Protein AF-A0A433CZ59-F1 (afdb_monomer_lite)

Foldseek 3Di:
DQVVVLVVLCVVCVVVVNNLSVQLVVLLVQLLVCVVVVVLVSSLVSLVSSCVSCVVSVPLSSNLSSLLSNLVSCVVVVHPCSLVSLVSSLVSCVVVVNLVSVLSSLCSNLVVCVVVVNNVSNVVSVVSNVVSVVVVVVVVVVVVVVVPPDDDDDD

Organism: NCBI:txid994334

Sequence (155 aa):
MQANAIIQEIRADCVNGQLDGLKAAFYAVEGLEGFRSGEIQKSKEQLLESLRLSVSLGSSHLKALDLAVIGAVYHATQNEQAERMFTAVYMLSQKSKNEIGCLVASTALKDIYANQGHEDKAAKQASLSQAHYAMTEKLLNSGITASDGGGGVLG

pLDDT: mean 83.84, std 13.92, range [39.53, 97.12]

InterPro domains:
  IPR011990 Tetratricopeptide-like helical domain superfamily [G3DSA:1.25.40.10] (29-140)
  IPR019440 Chromatid cohesion factor MAU2 [PF10345] (2-119)
  IPR019440 Chromatid cohesion factor MAU2 [PTHR21394] (6-132)

Structure (mmCIF, N/CA/C/O backbone):
data_AF-A0A433CZ59-F1
#
_entry.id   AF-A0A433CZ59-F1
#
loop_
_atom_site.group_PDB
_atom_site.id
_atom_site.type_symbol
_atom_site.label_atom_id
_atom_site.label_alt_id
_atom_site.label_comp_id
_atom_site.label_asym_id
_atom_site.label_entity_id
_atom_site.label_seq_id
_atom_site.pdbx_PDB_ins_code
_atom_site.Cartn_x
_atom_site.Cartn_y
_atom_site.Cartn_z
_atom_site.occupancy
_atom_site.B_iso_or_equiv
_atom_site.auth_seq_id
_atom_site.auth_comp_id
_atom_site.auth_asym_id
_atom_site.auth_atom_id
_atom_site.pdbx_PDB_model_num
ATOM 1 N N . MET A 1 1 ? -4.548 10.253 -14.050 1.00 47.59 1 MET A N 1
ATOM 2 C CA . MET A 1 1 ? -3.220 10.480 -14.678 1.00 47.59 1 MET A CA 1
ATOM 3 C C . MET A 1 1 ? -2.084 9.573 -14.153 1.00 47.59 1 MET A C 1
ATOM 5 O O . MET A 1 1 ? -0.950 9.802 -14.538 1.00 47.59 1 MET A O 1
ATOM 9 N N . GLN A 1 2 ? -2.322 8.518 -13.353 1.00 55.34 2 GLN A N 1
ATOM 10 C CA . GLN A 1 2 ? -1.228 7.775 -12.676 1.00 55.34 2 GLN A CA 1
ATOM 11 C C . GLN A 1 2 ? -0.794 6.464 -13.348 1.00 55.34 2 GLN A C 1
ATOM 13 O O . GLN A 1 2 ? 0.390 6.147 -13.342 1.00 55.34 2 GLN A O 1
ATOM 18 N N . ALA A 1 3 ? -1.710 5.741 -14.001 1.00 61.81 3 ALA A N 1
ATOM 19 C CA . ALA A 1 3 ? -1.366 4.523 -14.745 1.00 61.81 3 ALA A CA 1
ATOM 20 C C . ALA A 1 3 ? -0.382 4.798 -15.897 1.00 61.81 3 ALA A C 1
ATOM 22 O O . ALA A 1 3 ? 0.451 3.960 -16.222 1.00 61.81 3 ALA A O 1
ATOM 23 N N . ASN A 1 4 ? -0.437 6.001 -16.479 1.00 68.06 4 ASN A N 1
ATOM 24 C CA . ASN A 1 4 ? 0.396 6.357 -17.622 1.00 68.06 4 ASN A CA 1
ATOM 25 C C . ASN A 1 4 ? 1.892 6.379 -17.263 1.00 68.06 4 ASN A C 1
ATOM 27 O O . ASN A 1 4 ? 2.699 5.948 -18.071 1.00 68.06 4 ASN A O 1
ATOM 31 N N . ALA A 1 5 ? 2.267 6.805 -16.051 1.00 71.38 5 ALA A N 1
ATOM 32 C CA . ALA A 1 5 ? 3.668 6.840 -15.621 1.00 71.38 5 ALA A CA 1
ATOM 33 C C . ALA A 1 5 ? 4.265 5.430 -15.477 1.00 71.38 5 ALA A C 1
ATOM 35 O O . ALA A 1 5 ? 5.326 5.162 -16.031 1.00 71.38 5 ALA A O 1
ATOM 36 N N . ILE A 1 6 ? 3.533 4.509 -14.838 1.00 71.88 6 ILE A N 1
ATOM 37 C CA . ILE A 1 6 ? 3.928 3.093 -14.744 1.00 71.88 6 ILE A CA 1
ATOM 38 C C . ILE A 1 6 ? 4.035 2.481 -16.148 1.00 71.88 6 ILE A C 1
ATOM 40 O O . ILE A 1 6 ? 4.994 1.781 -16.453 1.00 71.88 6 ILE A O 1
ATOM 44 N N . ILE A 1 7 ? 3.088 2.789 -17.039 1.00 79.06 7 ILE A N 1
ATOM 45 C CA . ILE A 1 7 ? 3.118 2.308 -18.427 1.00 79.06 7 ILE A CA 1
ATOM 46 C C . ILE A 1 7 ? 4.337 2.854 -19.188 1.00 79.06 7 ILE A C 1
ATOM 48 O O . ILE A 1 7 ? 4.913 2.123 -19.991 1.00 79.06 7 ILE A O 1
ATOM 52 N N . GLN A 1 8 ? 4.745 4.106 -18.958 1.00 78.94 8 GLN A N 1
ATOM 53 C CA . GLN A 1 8 ? 5.957 4.655 -19.575 1.00 78.94 8 GLN A CA 1
ATOM 54 C C . GLN A 1 8 ? 7.228 3.985 -19.042 1.00 78.94 8 GLN A C 1
ATOM 56 O O . GLN A 1 8 ? 8.113 3.684 -19.838 1.00 78.94 8 GLN A O 1
ATOM 61 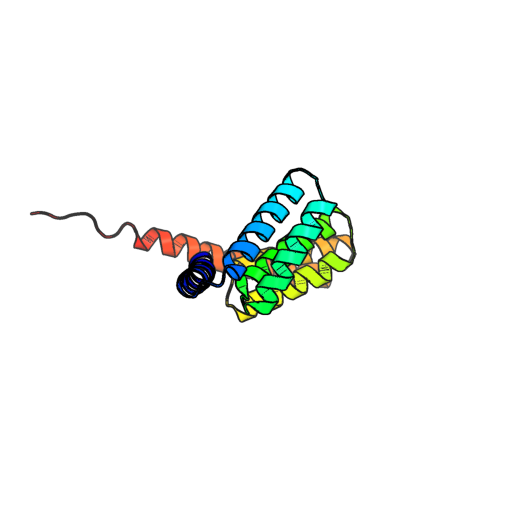N N . GLU A 1 9 ? 7.306 3.709 -17.737 1.00 75.94 9 GLU A N 1
ATOM 62 C CA . GLU A 1 9 ? 8.429 2.974 -17.136 1.00 75.94 9 GLU A CA 1
ATOM 63 C C . GLU A 1 9 ? 8.525 1.557 -17.718 1.00 75.94 9 GLU A C 1
ATOM 65 O O . GLU A 1 9 ? 9.565 1.193 -18.257 1.00 75.94 9 GLU A O 1
ATOM 70 N N . ILE A 1 10 ? 7.414 0.808 -17.746 1.00 77.75 10 ILE A N 1
ATOM 71 C CA . ILE A 1 10 ? 7.349 -0.527 -18.369 1.00 77.75 10 ILE A CA 1
ATOM 72 C C . ILE A 1 10 ? 7.746 -0.462 -19.848 1.00 77.75 10 ILE A C 1
ATOM 74 O O . ILE A 1 10 ? 8.461 -1.328 -20.345 1.00 77.75 10 ILE A O 1
ATOM 78 N N . ARG A 1 11 ? 7.297 0.567 -20.576 1.00 80.38 11 ARG A N 1
ATOM 79 C CA . ARG A 1 11 ? 7.643 0.742 -21.991 1.00 80.38 11 ARG A CA 1
ATOM 80 C C . ARG A 1 11 ? 9.140 0.981 -22.178 1.00 80.38 11 ARG A C 1
ATOM 82 O O . ARG A 1 11 ? 9.715 0.403 -23.097 1.00 80.38 11 ARG A O 1
ATOM 89 N N . ALA A 1 12 ? 9.754 1.822 -21.348 1.00 78.06 12 ALA A N 1
ATOM 90 C CA . ALA A 1 12 ? 11.191 2.083 -21.398 1.00 78.06 12 ALA A CA 1
ATOM 91 C C . ALA A 1 12 ? 11.992 0.800 -21.127 1.00 78.06 12 ALA A C 1
ATOM 93 O O . ALA A 1 12 ? 12.896 0.461 -21.886 1.00 78.06 12 ALA A O 1
ATOM 94 N N . ASP A 1 13 ? 11.577 0.046 -20.115 1.00 80.19 13 ASP A N 1
ATOM 95 C CA . ASP A 1 13 ? 12.093 -1.271 -19.752 1.00 80.19 13 ASP A CA 1
ATOM 96 C C . ASP A 1 13 ? 12.029 -2.265 -20.927 1.00 80.19 13 ASP A C 1
ATOM 98 O O . ASP A 1 13 ? 13.044 -2.856 -21.307 1.00 80.19 13 ASP A O 1
ATOM 102 N N . CYS A 1 14 ? 10.878 -2.368 -21.603 1.00 75.94 14 CYS A N 1
ATOM 103 C CA . CYS A 1 14 ? 10.723 -3.204 -22.797 1.00 75.94 14 CYS A CA 1
ATOM 104 C C . CYS A 1 14 ? 11.662 -2.794 -23.942 1.00 75.94 14 CYS A C 1
ATOM 106 O O . CYS A 1 14 ? 12.232 -3.664 -24.599 1.00 75.94 14 CYS A O 1
ATOM 108 N N . VAL A 1 15 ? 11.833 -1.490 -24.184 1.00 79.75 15 VAL A N 1
ATOM 109 C CA . VAL A 1 15 ? 12.738 -0.975 -25.229 1.00 79.75 15 VAL A CA 1
ATOM 110 C C . VAL A 1 15 ? 14.201 -1.288 -24.897 1.00 79.75 15 VAL A C 1
ATOM 112 O O . VAL A 1 15 ? 14.974 -1.612 -25.795 1.00 79.75 15 VAL A O 1
ATOM 115 N N . ASN A 1 16 ? 14.565 -1.254 -23.615 1.00 77.75 16 ASN A N 1
ATOM 116 C CA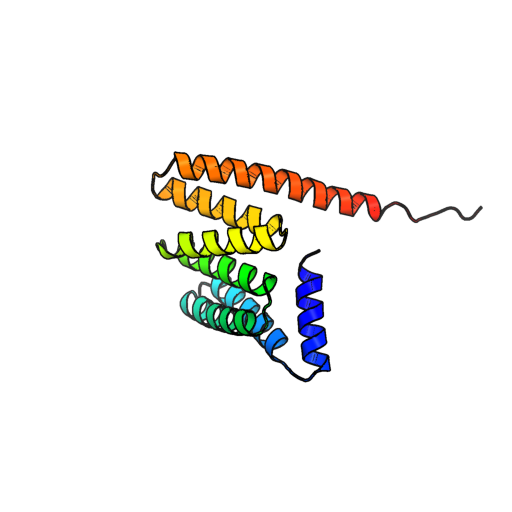 . ASN A 1 16 ? 15.919 -1.526 -23.130 1.00 77.75 16 ASN A CA 1
ATOM 117 C C . ASN A 1 16 ? 16.194 -3.021 -22.870 1.00 77.75 16 ASN A C 1
ATOM 119 O O . ASN A 1 16 ? 17.293 -3.377 -22.445 1.00 77.75 16 ASN A O 1
ATOM 123 N N . GLY A 1 17 ? 15.211 -3.903 -23.091 1.00 76.50 17 GLY A N 1
ATOM 124 C CA . GLY A 1 17 ? 15.313 -5.338 -22.799 1.00 76.50 17 GLY A CA 1
ATOM 125 C C . GLY A 1 17 ? 15.350 -5.683 -21.303 1.00 76.50 17 GLY A C 1
ATOM 126 O O . GLY A 1 17 ? 15.633 -6.826 -20.943 1.00 76.50 17 GLY A O 1
ATOM 127 N N . GLN A 1 18 ? 15.060 -4.722 -20.425 1.00 78.69 18 GLN A N 1
ATOM 128 C CA . GLN A 1 18 ? 14.964 -4.914 -18.981 1.00 78.69 18 GLN A CA 1
ATOM 129 C C . GLN A 1 18 ? 13.514 -5.256 -18.645 1.00 78.69 18 GLN A C 1
ATOM 131 O O . GLN A 1 18 ? 12.635 -4.424 -18.762 1.00 78.69 18 GLN A O 1
ATOM 136 N N . LEU A 1 19 ? 13.223 -6.499 -18.265 1.00 84.88 19 LEU A N 1
ATOM 137 C CA . LEU A 1 19 ? 11.837 -6.943 -18.039 1.00 84.88 19 LEU A CA 1
ATOM 138 C C . LEU A 1 19 ? 11.346 -6.717 -16.601 1.00 84.88 19 LEU A C 1
ATOM 140 O O . LEU A 1 19 ? 10.308 -7.255 -16.217 1.00 84.88 19 LEU A O 1
ATOM 144 N N . ASP A 1 20 ? 12.085 -5.969 -15.788 1.00 85.94 20 ASP A N 1
ATOM 145 C CA . ASP A 1 20 ? 11.833 -5.878 -14.352 1.00 85.94 20 ASP A CA 1
ATOM 146 C C . ASP A 1 20 ? 10.563 -5.082 -14.034 1.00 85.94 20 ASP A C 1
ATOM 148 O O . ASP A 1 20 ? 9.805 -5.507 -13.165 1.00 85.94 20 ASP A O 1
ATOM 152 N N . GLY A 1 21 ? 10.243 -4.022 -14.784 1.00 84.94 21 GLY A N 1
ATOM 153 C CA . GLY A 1 21 ? 8.972 -3.305 -14.665 1.00 84.94 21 GLY A CA 1
ATOM 154 C C . GLY A 1 21 ? 7.762 -4.165 -15.015 1.00 84.94 21 GLY A C 1
ATOM 155 O O . GLY A 1 21 ? 6.749 -4.126 -14.314 1.00 84.94 21 GLY A O 1
ATOM 156 N N . LEU A 1 22 ? 7.876 -5.004 -16.050 1.00 85.69 22 LEU A N 1
ATOM 157 C CA . LEU A 1 22 ? 6.812 -5.940 -16.415 1.00 85.69 22 LEU A CA 1
ATOM 158 C C . LEU A 1 22 ? 6.636 -7.027 -15.347 1.00 85.69 22 LEU A C 1
ATOM 160 O O . LEU A 1 22 ? 5.508 -7.324 -14.961 1.00 85.69 22 LEU A O 1
ATOM 164 N N . LYS A 1 23 ? 7.741 -7.587 -14.839 1.00 89.06 23 LYS A N 1
ATOM 165 C CA . LYS A 1 23 ? 7.716 -8.567 -13.742 1.00 89.06 23 LYS A CA 1
ATOM 166 C C . LYS A 1 23 ? 7.109 -7.978 -12.474 1.00 89.06 23 LYS A C 1
ATOM 168 O O . LYS A 1 23 ? 6.280 -8.630 -11.853 1.00 89.06 23 LYS A O 1
ATOM 173 N N . ALA A 1 24 ? 7.487 -6.753 -12.112 1.00 90.50 24 ALA A N 1
ATOM 174 C CA . ALA A 1 24 ? 6.949 -6.074 -10.939 1.00 90.50 24 ALA A CA 1
ATOM 175 C C . ALA A 1 24 ? 5.429 -5.906 -11.066 1.00 90.50 24 ALA A C 1
ATOM 177 O O . ALA A 1 24 ? 4.681 -6.335 -10.195 1.00 90.50 24 ALA A O 1
ATOM 178 N N . ALA A 1 25 ? 4.955 -5.388 -12.203 1.00 88.25 25 ALA A N 1
ATOM 179 C CA . ALA A 1 25 ? 3.524 -5.252 -12.453 1.00 88.25 25 ALA A CA 1
ATOM 180 C C . ALA A 1 25 ? 2.785 -6.603 -12.430 1.00 88.25 25 ALA A C 1
ATOM 182 O O . ALA A 1 25 ? 1.678 -6.685 -11.902 1.00 88.25 25 ALA A O 1
ATOM 183 N N . PHE A 1 26 ? 3.390 -7.663 -12.971 1.00 90.19 26 PHE A N 1
ATOM 184 C CA . PHE A 1 26 ? 2.808 -9.003 -12.953 1.00 90.19 26 PHE A CA 1
ATOM 185 C C . PHE A 1 26 ? 2.652 -9.536 -11.523 1.00 90.19 26 PHE A C 1
ATOM 187 O O . PHE A 1 26 ? 1.551 -9.922 -11.135 1.00 90.19 26 PHE A O 1
ATOM 194 N N . TYR A 1 27 ? 3.707 -9.454 -10.710 1.00 93.12 27 TYR A N 1
ATOM 195 C CA . TYR A 1 27 ? 3.654 -9.837 -9.301 1.00 93.12 27 TYR A CA 1
ATOM 196 C C . TYR A 1 27 ? 2.634 -9.016 -8.499 1.00 93.12 27 TYR A C 1
ATOM 198 O O . TYR A 1 27 ? 1.925 -9.571 -7.661 1.00 93.12 27 TYR A O 1
ATOM 206 N N . ALA A 1 28 ? 2.485 -7.716 -8.781 1.00 91.38 28 ALA A N 1
ATOM 207 C CA . ALA A 1 28 ? 1.444 -6.895 -8.158 1.00 91.38 28 ALA A CA 1
ATOM 208 C C . ALA A 1 28 ? 0.032 -7.426 -8.465 1.00 91.38 28 ALA A C 1
ATOM 210 O O . ALA A 1 28 ? -0.822 -7.496 -7.577 1.00 91.38 28 ALA A O 1
ATOM 211 N N . VAL A 1 29 ? -0.216 -7.815 -9.720 1.00 90.94 29 VAL A N 1
ATOM 212 C CA . VAL A 1 29 ? -1.510 -8.351 -10.165 1.00 90.94 29 VAL A CA 1
ATOM 213 C C . VAL A 1 29 ? -1.784 -9.725 -9.556 1.00 90.94 29 VAL A C 1
ATOM 215 O O . VAL A 1 29 ? -2.872 -9.927 -9.018 1.00 90.94 29 VAL A O 1
ATOM 218 N N . GLU A 1 30 ? -0.815 -10.643 -9.570 1.00 91.44 30 GLU A N 1
ATOM 219 C CA . GLU A 1 30 ? -0.955 -11.953 -8.914 1.00 91.44 30 GLU A CA 1
ATOM 220 C C . GLU A 1 30 ? -1.176 -11.806 -7.405 1.00 91.44 30 GLU A C 1
ATOM 222 O O . GLU A 1 30 ? -2.004 -12.497 -6.809 1.00 91.44 30 GLU A O 1
ATOM 227 N N . GLY A 1 31 ? -0.474 -10.860 -6.784 1.00 91.00 31 GLY A N 1
ATOM 228 C CA . GLY A 1 31 ? -0.644 -10.511 -5.384 1.00 91.00 31 GLY A CA 1
ATOM 229 C C . GLY A 1 31 ? -2.062 -10.049 -5.055 1.00 91.00 31 GLY A C 1
ATOM 230 O O . GLY A 1 31 ? -2.666 -10.515 -4.083 1.00 91.00 31 GLY A O 1
ATOM 231 N N . LEU A 1 32 ? -2.623 -9.169 -5.886 1.00 90.06 32 LEU A N 1
ATOM 232 C CA . LEU A 1 32 ? -3.998 -8.692 -5.753 1.00 90.06 32 LEU A CA 1
ATOM 233 C C . LEU A 1 32 ? -5.021 -9.816 -5.973 1.00 90.06 32 LEU A C 1
ATOM 235 O O . LEU A 1 32 ? -6.007 -9.909 -5.239 1.00 90.06 32 LEU A O 1
ATOM 239 N N . GLU A 1 33 ? -4.791 -10.679 -6.962 1.00 90.19 33 GLU A N 1
ATOM 240 C CA . GLU A 1 33 ? -5.654 -11.828 -7.226 1.00 90.19 33 GLU A CA 1
ATOM 241 C C . GLU A 1 33 ? -5.656 -12.801 -6.043 1.00 90.19 33 GLU A C 1
ATOM 243 O O . GLU A 1 33 ? -6.726 -13.191 -5.573 1.00 90.19 33 GLU A O 1
ATOM 248 N N . GLY A 1 34 ? -4.475 -13.123 -5.511 1.00 87.88 34 GLY A N 1
ATOM 249 C CA . GLY A 1 34 ? -4.332 -13.957 -4.324 1.00 87.88 34 GLY A CA 1
ATOM 250 C C . GLY A 1 34 ? -5.091 -13.376 -3.133 1.00 87.88 34 GLY A C 1
ATOM 251 O O . GLY A 1 34 ? -5.802 -14.106 -2.447 1.00 87.88 34 GLY A O 1
ATOM 252 N N . PHE A 1 35 ? -5.029 -12.055 -2.924 1.00 89.19 35 PHE A N 1
ATOM 253 C CA . PHE A 1 35 ? -5.786 -11.405 -1.850 1.00 89.19 35 PHE A CA 1
ATOM 254 C C . PHE A 1 35 ? -7.296 -11.577 -2.039 1.00 89.19 35 PHE A C 1
ATOM 256 O O . PHE A 1 35 ? -7.994 -11.987 -1.112 1.00 89.19 35 PHE A O 1
ATOM 263 N N . ARG A 1 36 ? -7.796 -11.328 -3.255 1.00 88.44 36 ARG A N 1
ATOM 264 C CA . ARG A 1 36 ? -9.218 -11.476 -3.600 1.00 88.44 36 ARG A CA 1
ATOM 265 C C . ARG A 1 36 ? -9.712 -12.914 -3.426 1.00 88.44 36 ARG A C 1
ATOM 267 O O . ARG A 1 36 ? -10.844 -13.119 -2.997 1.00 88.44 36 ARG A O 1
ATOM 274 N N . SER A 1 37 ? -8.880 -13.892 -3.767 1.00 89.69 37 SER A N 1
ATOM 275 C CA . SER A 1 37 ? -9.192 -15.321 -3.658 1.00 89.69 37 SER A CA 1
ATOM 276 C C . SER A 1 37 ? -8.996 -15.880 -2.240 1.00 89.69 37 SER A C 1
ATOM 278 O O . SER A 1 37 ? -9.289 -17.049 -2.004 1.00 89.69 37 SER A O 1
ATOM 280 N N . GLY A 1 38 ? -8.522 -15.068 -1.286 1.00 87.75 38 GLY A N 1
ATOM 281 C CA . GLY A 1 38 ? -8.258 -15.484 0.095 1.00 87.75 38 GLY A CA 1
ATOM 282 C C . GLY A 1 38 ? -6.922 -16.211 0.300 1.00 87.75 38 GLY A C 1
ATOM 283 O O . GLY A 1 38 ? -6.630 -16.657 1.408 1.00 87.75 38 GLY A O 1
ATOM 284 N N . GLU A 1 39 ? -6.072 -16.294 -0.725 1.00 89.94 39 GLU A N 1
ATOM 285 C CA . GLU A 1 39 ? -4.716 -16.854 -0.665 1.00 89.94 39 GLU A CA 1
ATOM 286 C C . GLU A 1 39 ? -3.741 -15.850 -0.019 1.00 89.94 39 GLU A C 1
ATOM 288 O O . GLU A 1 39 ? -2.784 -15.380 -0.636 1.00 89.94 39 GLU A O 1
ATOM 293 N N . ILE A 1 40 ? -3.990 -15.494 1.246 1.00 88.25 40 ILE A N 1
ATOM 294 C CA . ILE A 1 40 ? -3.299 -14.407 1.959 1.00 88.25 40 ILE A CA 1
ATOM 295 C C . ILE A 1 40 ? -1.771 -14.548 1.937 1.00 88.25 40 ILE A C 1
ATOM 297 O O . ILE A 1 40 ? -1.067 -13.556 1.761 1.00 88.25 40 ILE A O 1
ATOM 301 N N . GLN A 1 41 ? -1.245 -15.761 2.111 1.00 87.00 41 GLN A N 1
ATOM 302 C CA . GLN A 1 41 ? 0.202 -15.982 2.152 1.00 87.00 41 GLN A CA 1
ATOM 303 C C . GLN A 1 41 ? 0.853 -15.763 0.780 1.00 87.00 41 GLN A C 1
ATOM 305 O O . GLN A 1 41 ? 1.797 -14.986 0.663 1.00 87.00 41 GLN A O 1
ATOM 310 N N . LYS A 1 42 ? 0.286 -16.372 -0.266 1.00 86.50 42 LYS A N 1
ATOM 311 C CA . LYS A 1 42 ? 0.740 -16.197 -1.650 1.00 86.50 42 LYS A CA 1
ATOM 312 C C . LYS A 1 42 ? 0.623 -14.739 -2.089 1.00 86.50 42 LYS A C 1
ATOM 314 O O . LYS A 1 42 ? 1.541 -14.205 -2.694 1.00 86.50 42 LYS A O 1
ATOM 319 N N . SER A 1 43 ? -0.467 -14.070 -1.713 1.00 90.62 43 SER A N 1
ATOM 320 C CA . SER A 1 43 ? -0.644 -12.637 -1.945 1.00 90.62 43 SER A CA 1
ATOM 321 C C . SER A 1 43 ? 0.517 -11.819 -1.376 1.00 90.62 43 SER A C 1
ATOM 323 O O . SER A 1 43 ? 1.123 -11.032 -2.099 1.00 90.62 43 SER A O 1
ATOM 325 N N . LYS A 1 44 ? 0.885 -12.046 -0.107 1.00 89.50 44 LYS A N 1
ATOM 326 C CA . LYS A 1 44 ? 2.017 -11.355 0.529 1.00 89.50 44 LYS A CA 1
ATOM 327 C C . LYS A 1 44 ? 3.326 -11.598 -0.212 1.00 89.50 44 LYS A C 1
ATOM 329 O O . LYS A 1 44 ? 4.060 -10.645 -0.435 1.00 89.50 44 LYS A O 1
ATOM 334 N N . GLU A 1 45 ? 3.614 -12.841 -0.582 1.00 90.69 45 GLU A N 1
ATOM 335 C CA . GLU A 1 45 ? 4.851 -13.203 -1.286 1.00 90.69 45 GLU A CA 1
ATOM 336 C C . GLU A 1 45 ? 4.974 -12.463 -2.621 1.00 90.69 45 GLU A C 1
ATOM 338 O O . GLU A 1 45 ? 5.978 -11.789 -2.855 1.00 90.69 45 GLU A O 1
ATOM 343 N N . GLN A 1 46 ? 3.922 -12.496 -3.443 1.00 93.06 46 GLN A N 1
ATOM 344 C CA . GLN A 1 46 ? 3.930 -11.812 -4.737 1.00 93.06 46 GLN A CA 1
ATOM 345 C C . GLN A 1 46 ? 4.023 -10.290 -4.577 1.00 93.06 46 GLN A C 1
ATOM 347 O O . GLN A 1 46 ? 4.824 -9.632 -5.240 1.00 93.06 46 GLN A O 1
ATOM 352 N N . LEU A 1 47 ? 3.280 -9.706 -3.633 1.00 92.44 47 LEU A N 1
ATOM 353 C CA . LEU A 1 47 ? 3.341 -8.263 -3.385 1.00 92.44 47 LEU A CA 1
ATOM 354 C C . LEU A 1 47 ? 4.708 -7.810 -2.852 1.00 92.44 47 LEU A C 1
ATOM 356 O O . LEU A 1 47 ? 5.150 -6.708 -3.170 1.00 92.44 47 LEU A O 1
ATOM 360 N N . LEU A 1 48 ? 5.397 -8.635 -2.058 1.00 92.62 48 LEU A N 1
ATOM 361 C CA . LEU A 1 48 ? 6.742 -8.326 -1.569 1.00 92.62 48 LEU A CA 1
ATOM 362 C C . LEU A 1 48 ? 7.785 -8.378 -2.692 1.00 92.62 48 LEU A C 1
ATOM 364 O O . LEU A 1 48 ? 8.661 -7.512 -2.734 1.00 92.62 48 LEU A O 1
ATOM 368 N N . GLU A 1 49 ? 7.680 -9.330 -3.623 1.00 92.62 49 GLU A N 1
ATOM 369 C CA . GLU A 1 49 ? 8.547 -9.356 -4.809 1.00 92.62 49 GLU A CA 1
ATOM 370 C C . GLU A 1 49 ? 8.277 -8.176 -5.748 1.00 92.62 49 GLU A C 1
ATOM 372 O O . GLU A 1 49 ? 9.226 -7.537 -6.216 1.00 92.62 49 GLU A O 1
ATOM 377 N N . SER A 1 50 ? 7.006 -7.815 -5.953 1.00 92.62 50 SER A N 1
ATOM 378 C CA . SER A 1 50 ? 6.637 -6.585 -6.665 1.00 92.62 50 SER A CA 1
ATOM 379 C C . SER A 1 50 ? 7.263 -5.353 -6.008 1.00 92.62 50 SER A C 1
ATOM 381 O O . SER A 1 50 ? 7.956 -4.580 -6.674 1.00 92.62 50 SER A O 1
ATOM 383 N N . LEU A 1 51 ? 7.134 -5.228 -4.680 1.00 92.44 51 LEU A N 1
ATOM 384 C CA . LEU A 1 51 ? 7.692 -4.112 -3.919 1.00 92.44 51 LEU A CA 1
ATOM 385 C C . LEU A 1 51 ? 9.220 -4.043 -4.037 1.00 92.44 51 LEU A C 1
ATOM 387 O O . LEU A 1 51 ? 9.797 -2.964 -4.174 1.00 92.44 51 LEU A O 1
ATOM 391 N N . ARG A 1 52 ? 9.903 -5.190 -3.998 1.00 92.19 52 ARG A N 1
ATOM 392 C CA . ARG A 1 52 ? 11.362 -5.256 -4.147 1.00 92.19 52 ARG A CA 1
ATOM 393 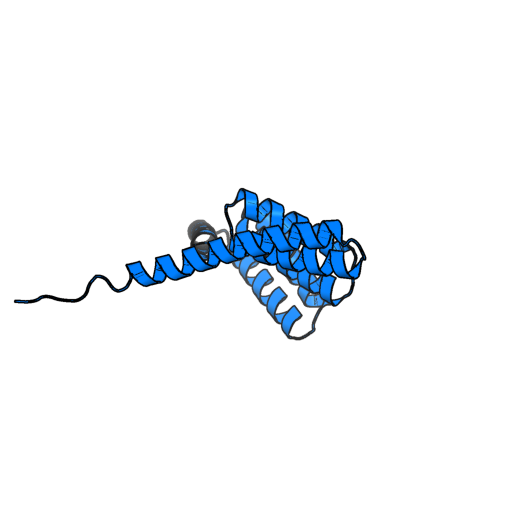C C . ARG A 1 52 ? 11.802 -4.739 -5.517 1.00 92.19 52 ARG A C 1
ATOM 395 O O . ARG A 1 52 ? 12.744 -3.945 -5.601 1.00 92.19 52 ARG A O 1
ATOM 402 N N . LEU A 1 53 ? 11.118 -5.155 -6.581 1.00 90.00 53 LEU A N 1
ATOM 403 C CA . LEU A 1 53 ? 11.409 -4.691 -7.936 1.00 90.00 53 LEU A CA 1
ATOM 404 C C . LEU A 1 53 ? 11.044 -3.216 -8.107 1.00 90.00 53 LEU A C 1
ATOM 406 O O . LEU A 1 53 ? 11.854 -2.451 -8.625 1.00 90.00 53 LEU A O 1
ATOM 410 N N . SER A 1 54 ? 9.896 -2.772 -7.596 1.00 88.81 54 SER A N 1
ATOM 411 C CA . SER A 1 54 ? 9.491 -1.368 -7.668 1.00 88.81 54 SER A CA 1
ATOM 412 C C . SER A 1 54 ? 10.469 -0.457 -6.920 1.00 88.81 54 SER A C 1
ATOM 414 O O . SER A 1 54 ? 10.781 0.640 -7.397 1.00 88.81 54 SER A O 1
ATOM 416 N N . VAL A 1 55 ? 11.049 -0.922 -5.800 1.00 87.06 55 VAL A N 1
ATOM 417 C CA . VAL A 1 55 ? 12.188 -0.281 -5.115 1.00 87.06 55 VAL A CA 1
ATOM 418 C C . VAL A 1 55 ? 13.380 -0.101 -6.044 1.00 87.06 55 VAL A C 1
ATOM 420 O O . VAL A 1 55 ? 13.825 1.043 -6.187 1.00 87.06 55 VAL A O 1
ATOM 423 N N . SER A 1 56 ? 13.828 -1.180 -6.686 1.00 86.50 56 SER A N 1
ATOM 424 C CA . SER A 1 56 ? 14.959 -1.186 -7.622 1.00 86.50 56 SER A CA 1
ATOM 425 C C . SER A 1 56 ? 14.740 -0.267 -8.826 1.00 86.50 56 SER A C 1
ATOM 427 O O . SER A 1 56 ? 15.654 0.436 -9.242 1.00 86.50 56 SER A O 1
ATOM 429 N N . LEU A 1 57 ? 13.514 -0.228 -9.347 1.00 84.69 57 LEU A N 1
ATOM 430 C CA . LEU A 1 57 ? 13.123 0.591 -10.497 1.00 84.69 57 LEU A CA 1
ATOM 431 C C . LEU A 1 57 ? 12.953 2.077 -10.152 1.00 84.69 57 LEU A C 1
ATOM 433 O O . LEU A 1 57 ? 12.800 2.912 -11.035 1.00 84.69 57 LEU A O 1
ATOM 437 N N . GLY A 1 58 ? 12.915 2.433 -8.864 1.00 83.94 58 GLY A N 1
ATOM 438 C CA . GLY A 1 58 ? 12.616 3.802 -8.438 1.00 83.94 58 GLY A CA 1
ATOM 439 C C . GLY A 1 58 ? 11.142 4.207 -8.603 1.00 83.94 58 GLY A C 1
ATOM 440 O O . GLY A 1 58 ? 10.792 5.342 -8.268 1.00 83.94 58 GLY A O 1
ATOM 441 N N . SER A 1 59 ? 10.265 3.284 -9.014 1.00 83.88 59 SER A N 1
ATOM 442 C CA . SER A 1 59 ? 8.851 3.549 -9.298 1.00 83.88 59 SER A CA 1
ATOM 443 C C . SER A 1 59 ? 8.067 3.878 -8.029 1.00 83.88 59 SER A C 1
ATOM 445 O O . SER A 1 59 ? 7.672 3.003 -7.261 1.00 83.88 59 SER A O 1
ATOM 447 N N . SER A 1 60 ? 7.831 5.163 -7.767 1.00 83.31 60 SER A N 1
ATOM 448 C CA . SER A 1 60 ? 7.109 5.586 -6.554 1.00 83.31 60 SER A CA 1
ATOM 449 C C . SER A 1 60 ? 5.626 5.214 -6.598 1.00 83.31 60 SER A C 1
ATOM 451 O O . SER A 1 60 ? 5.010 5.018 -5.553 1.00 83.31 60 SER A O 1
ATOM 453 N N . HIS A 1 61 ? 5.062 5.090 -7.801 1.00 80.94 61 HIS A N 1
ATOM 454 C CA . HIS A 1 61 ? 3.668 4.709 -7.993 1.00 80.94 61 HIS A CA 1
ATOM 455 C C . HIS A 1 61 ? 3.439 3.222 -7.737 1.00 80.94 61 HIS A C 1
ATOM 457 O O . HIS A 1 61 ? 2.523 2.887 -6.989 1.00 80.94 61 HIS A O 1
ATOM 463 N N . LEU A 1 62 ? 4.288 2.349 -8.290 1.00 84.56 62 LEU A N 1
ATOM 464 C CA . LEU A 1 62 ? 4.165 0.914 -8.054 1.00 84.56 62 LEU A CA 1
ATOM 465 C C . LEU A 1 62 ? 4.441 0.573 -6.581 1.00 84.56 62 LEU A C 1
ATOM 467 O O . LEU A 1 62 ? 3.635 -0.115 -5.969 1.00 84.56 62 LEU A O 1
ATOM 471 N N . LYS A 1 63 ? 5.449 1.206 -5.955 1.00 87.88 63 LYS A N 1
ATOM 472 C CA . LYS A 1 63 ? 5.678 1.109 -4.498 1.00 87.88 63 LYS A CA 1
ATOM 473 C C . LYS A 1 63 ? 4.437 1.460 -3.681 1.00 87.88 63 LYS A C 1
ATOM 475 O O . LYS A 1 63 ? 4.108 0.763 -2.728 1.00 87.88 63 LYS A O 1
ATOM 480 N N . ALA A 1 64 ? 3.774 2.569 -4.016 1.00 86.12 64 ALA A N 1
ATOM 481 C CA . ALA A 1 64 ? 2.585 3.011 -3.293 1.00 86.12 64 ALA A CA 1
ATOM 482 C C . ALA A 1 64 ? 1.416 2.030 -3.470 1.00 86.12 64 ALA A C 1
ATOM 484 O O . ALA A 1 64 ? 0.692 1.786 -2.507 1.00 86.12 64 ALA A O 1
ATOM 485 N N . LEU A 1 65 ? 1.257 1.447 -4.664 1.00 85.81 65 LEU A N 1
ATOM 486 C CA . LEU A 1 65 ? 0.263 0.406 -4.922 1.00 85.81 65 LEU A CA 1
ATOM 487 C C . LEU A 1 65 ? 0.558 -0.856 -4.101 1.00 85.81 65 LEU A C 1
ATOM 489 O O . LEU A 1 65 ? -0.309 -1.291 -3.346 1.00 85.81 65 LEU A O 1
ATOM 493 N N . ASP A 1 66 ? 1.776 -1.393 -4.194 1.00 89.12 66 ASP A N 1
ATOM 494 C CA . ASP A 1 66 ? 2.187 -2.604 -3.476 1.00 89.12 66 ASP A CA 1
ATOM 495 C C . ASP A 1 66 ? 1.972 -2.442 -1.966 1.00 89.12 66 ASP A C 1
ATOM 497 O O . ASP A 1 66 ? 1.326 -3.270 -1.327 1.00 89.12 66 ASP A O 1
ATOM 501 N N . LEU A 1 67 ? 2.436 -1.326 -1.393 1.00 90.62 67 LEU A N 1
ATOM 502 C CA . LEU A 1 67 ? 2.271 -1.028 0.030 1.00 90.62 67 LEU A CA 1
ATOM 503 C C . LEU A 1 67 ? 0.799 -0.885 0.438 1.00 90.62 67 LEU A C 1
ATOM 505 O O . LEU A 1 67 ? 0.444 -1.284 1.547 1.00 90.62 67 LEU A O 1
ATOM 509 N N . ALA A 1 68 ? -0.064 -0.342 -0.426 1.00 87.94 68 ALA A N 1
ATOM 510 C CA . ALA A 1 68 ? -1.491 -0.216 -0.136 1.00 87.94 68 ALA A CA 1
ATOM 511 C C . ALA A 1 68 ? -2.173 -1.587 -0.083 1.00 87.94 68 ALA A C 1
ATOM 513 O O . ALA A 1 68 ? -2.938 -1.854 0.845 1.00 87.94 68 ALA A O 1
ATOM 514 N N . VAL A 1 69 ? -1.863 -2.474 -1.033 1.00 87.38 69 VAL A N 1
ATOM 515 C CA . VAL A 1 69 ? -2.426 -3.831 -1.053 1.00 87.38 69 VAL A CA 1
ATOM 516 C C . VAL A 1 69 ? -1.870 -4.657 0.109 1.00 87.38 69 VAL A C 1
ATOM 518 O O . VAL A 1 69 ? -2.643 -5.289 0.823 1.00 87.38 69 VAL A O 1
ATOM 521 N N . ILE A 1 70 ? -0.564 -4.585 0.390 1.00 89.81 70 ILE A N 1
ATOM 522 C CA . ILE A 1 70 ? 0.048 -5.232 1.565 1.00 89.81 70 ILE A CA 1
ATOM 523 C C . ILE A 1 70 ? -0.587 -4.712 2.862 1.00 89.81 70 ILE A C 1
ATOM 525 O O . ILE A 1 70 ? -0.912 -5.496 3.755 1.00 89.81 70 ILE A O 1
ATOM 529 N N . GLY A 1 71 ? -0.803 -3.399 2.966 1.00 86.12 71 GLY A N 1
ATOM 530 C CA . GLY A 1 71 ? -1.501 -2.777 4.088 1.00 86.12 71 GLY A CA 1
ATOM 531 C C . GLY A 1 71 ? -2.917 -3.323 4.264 1.00 86.12 71 GLY A C 1
ATOM 532 O O . GLY A 1 71 ? -3.295 -3.675 5.380 1.00 86.12 71 GLY A O 1
ATOM 533 N N . ALA A 1 72 ? -3.678 -3.469 3.175 1.00 86.00 72 ALA A N 1
ATOM 534 C CA . ALA A 1 72 ? -5.026 -4.037 3.198 1.00 86.00 72 ALA A CA 1
ATOM 535 C C . ALA A 1 72 ? -5.026 -5.510 3.632 1.00 86.00 72 ALA A C 1
ATOM 537 O O . ALA A 1 72 ? -5.846 -5.908 4.462 1.00 86.00 72 ALA A O 1
ATOM 538 N N . VAL A 1 73 ? -4.066 -6.299 3.141 1.00 85.81 73 VAL A N 1
ATOM 539 C CA . VAL A 1 73 ? -3.860 -7.689 3.564 1.00 85.81 73 VAL A CA 1
ATOM 540 C C . VAL A 1 73 ? -3.581 -7.756 5.067 1.00 85.81 73 VAL A C 1
ATOM 542 O O . VAL A 1 73 ? -4.207 -8.537 5.784 1.00 85.81 73 VAL A O 1
ATOM 545 N N . TYR A 1 74 ? -2.670 -6.921 5.573 1.00 86.31 74 TYR A N 1
ATOM 546 C CA . TYR A 1 74 ? -2.354 -6.883 6.999 1.00 86.31 74 TYR A CA 1
ATOM 547 C C . TYR A 1 74 ? -3.534 -6.419 7.848 1.00 86.31 74 TYR A C 1
ATOM 549 O O . TYR A 1 74 ? -3.790 -7.019 8.893 1.00 86.31 74 TYR A O 1
ATOM 557 N N . HIS A 1 75 ? -4.286 -5.423 7.379 1.00 83.00 75 HIS A N 1
ATOM 558 C CA . HIS A 1 75 ? -5.486 -4.936 8.048 1.00 83.00 75 HIS A CA 1
ATOM 559 C C . HIS A 1 75 ? -6.558 -6.028 8.159 1.00 83.00 75 HIS A C 1
ATOM 561 O O . HIS A 1 75 ? -7.095 -6.247 9.242 1.00 83.00 75 HIS A O 1
ATOM 567 N N . ALA A 1 76 ? -6.801 -6.783 7.082 1.00 82.31 76 ALA A N 1
ATOM 568 C CA . ALA A 1 76 ? -7.728 -7.917 7.092 1.00 82.31 76 ALA A CA 1
ATOM 569 C C . ALA A 1 76 ? -7.315 -9.010 8.097 1.00 82.31 76 ALA A C 1
ATOM 571 O O . ALA A 1 76 ? -8.165 -9.695 8.657 1.00 82.31 76 ALA A O 1
ATOM 572 N N . THR A 1 77 ? -6.013 -9.142 8.363 1.00 80.31 77 THR A N 1
ATOM 573 C CA . THR A 1 77 ? -5.462 -10.076 9.360 1.00 80.31 77 THR A CA 1
ATOM 574 C C . THR A 1 77 ? -5.271 -9.460 10.754 1.00 80.31 77 THR A C 1
ATOM 576 O O . THR A 1 77 ? -4.584 -10.060 11.576 1.00 80.31 77 THR A O 1
ATOM 579 N N . GLN A 1 78 ? -5.821 -8.265 11.017 1.00 77.19 78 GLN A N 1
ATOM 580 C CA . GLN A 1 78 ? -5.664 -7.509 12.274 1.00 77.19 78 GLN A CA 1
ATOM 581 C C . GLN A 1 78 ? -4.202 -7.321 12.714 1.00 77.19 78 GLN A C 1
ATOM 583 O O . GLN A 1 78 ? -3.864 -7.371 13.894 1.00 77.19 78 GLN A O 1
ATOM 588 N N . ASN A 1 79 ? -3.306 -7.117 11.752 1.00 80.69 79 ASN A N 1
ATOM 589 C CA . ASN A 1 79 ? -1.882 -7.006 12.018 1.00 80.69 79 ASN A CA 1
ATOM 590 C C . ASN A 1 79 ? -1.457 -5.544 12.223 1.00 80.69 79 ASN A C 1
ATOM 592 O O . ASN A 1 79 ? -1.760 -4.676 11.402 1.00 80.69 79 ASN A O 1
ATOM 596 N N . GLU A 1 80 ? -0.669 -5.290 13.270 1.00 80.75 80 GLU A N 1
ATOM 597 C CA . GLU A 1 80 ? -0.150 -3.959 13.624 1.00 80.75 80 GLU A CA 1
ATOM 598 C C . GLU A 1 80 ? 0.722 -3.317 12.529 1.00 80.75 80 GLU A C 1
ATOM 600 O O . GLU A 1 80 ? 0.883 -2.096 12.482 1.00 80.75 80 GLU A O 1
ATOM 605 N N . GLN A 1 81 ? 1.270 -4.107 11.601 1.00 86.50 81 GLN A N 1
ATOM 606 C CA . GLN A 1 81 ? 2.051 -3.578 10.481 1.00 86.50 81 GLN A CA 1
ATOM 607 C C . GLN A 1 81 ? 1.206 -2.783 9.479 1.00 86.50 81 GLN A C 1
ATOM 609 O O . GLN A 1 81 ? 1.771 -1.972 8.741 1.00 86.50 81 GLN A O 1
ATOM 614 N N . ALA A 1 82 ? -0.122 -2.956 9.468 1.00 89.25 82 ALA A N 1
ATOM 615 C CA . ALA A 1 82 ? -1.016 -2.238 8.561 1.00 89.25 82 ALA A CA 1
ATOM 616 C C . ALA A 1 82 ? -0.851 -0.713 8.674 1.00 89.25 82 ALA A C 1
ATOM 618 O O . ALA A 1 82 ? -0.741 -0.030 7.656 1.00 89.25 82 ALA A O 1
ATOM 619 N N . GLU A 1 83 ? -0.738 -0.181 9.897 1.00 92.25 83 GLU A N 1
ATOM 620 C CA . GLU A 1 83 ? -0.560 1.259 10.128 1.00 92.25 83 GLU A CA 1
ATOM 621 C C . GLU A 1 83 ? 0.718 1.785 9.462 1.00 92.25 83 GLU A C 1
ATOM 623 O O . GLU A 1 83 ? 0.706 2.814 8.780 1.00 92.25 83 GLU A O 1
ATOM 628 N N . ARG A 1 84 ? 1.831 1.059 9.622 1.00 91.88 84 ARG A N 1
ATOM 629 C CA . ARG A 1 84 ? 3.130 1.451 9.055 1.00 91.88 84 ARG A CA 1
ATOM 630 C C . ARG A 1 84 ? 3.080 1.465 7.533 1.00 91.88 84 ARG A C 1
ATOM 632 O O . ARG A 1 84 ? 3.604 2.391 6.915 1.00 91.88 84 ARG A O 1
ATOM 639 N N . MET A 1 85 ? 2.430 0.464 6.941 1.00 91.69 85 MET A N 1
ATOM 640 C CA . MET A 1 85 ? 2.272 0.368 5.491 1.00 91.69 85 MET A CA 1
ATOM 641 C C . MET A 1 85 ? 1.437 1.531 4.956 1.00 91.69 85 MET A C 1
ATOM 643 O O . MET A 1 85 ? 1.909 2.260 4.086 1.00 91.69 85 MET A O 1
ATOM 647 N N . PHE A 1 86 ? 0.256 1.795 5.522 1.00 92.88 86 PHE A N 1
ATOM 648 C CA . PHE A 1 86 ? -0.582 2.903 5.054 1.00 92.88 86 PHE A CA 1
ATOM 649 C C . PHE A 1 86 ? 0.032 4.282 5.316 1.00 92.88 86 PHE A C 1
ATOM 651 O O . PHE A 1 86 ? -0.122 5.184 4.494 1.00 92.88 86 PHE A O 1
ATOM 658 N N . THR A 1 87 ? 0.811 4.449 6.387 1.00 94.75 87 THR A N 1
ATOM 659 C CA . THR A 1 87 ? 1.590 5.679 6.606 1.00 94.75 87 THR A CA 1
ATOM 660 C C . THR A 1 87 ? 2.607 5.899 5.483 1.00 94.75 87 THR A C 1
ATOM 662 O O . THR A 1 87 ? 2.711 7.004 4.945 1.00 94.75 87 THR A O 1
ATOM 665 N N . ALA A 1 88 ? 3.319 4.844 5.070 1.00 93.50 88 ALA A N 1
ATOM 666 C CA . ALA A 1 88 ? 4.254 4.917 3.951 1.00 93.50 88 ALA A CA 1
ATOM 667 C C . ALA A 1 88 ? 3.541 5.226 2.622 1.00 93.50 88 ALA A C 1
ATOM 669 O O . ALA A 1 88 ? 4.013 6.076 1.862 1.00 93.50 88 ALA A O 1
ATOM 670 N N . VAL A 1 89 ? 2.378 4.608 2.368 1.00 91.81 89 VAL A N 1
ATOM 671 C CA . VAL A 1 89 ? 1.536 4.912 1.195 1.00 91.81 89 VAL A CA 1
ATOM 672 C C . VAL A 1 89 ? 1.149 6.385 1.176 1.00 91.81 89 VAL A C 1
ATOM 674 O O . VAL A 1 89 ? 1.304 7.032 0.139 1.00 91.81 89 VAL A O 1
ATOM 677 N N . TYR A 1 90 ? 0.689 6.934 2.304 1.00 94.44 90 TYR A N 1
ATOM 678 C CA . TYR A 1 90 ? 0.287 8.336 2.398 1.00 94.44 90 TYR A CA 1
ATOM 679 C C . TYR A 1 90 ? 1.456 9.273 2.067 1.00 94.44 90 TYR A C 1
ATOM 681 O O . TYR A 1 90 ? 1.321 10.156 1.223 1.00 94.44 90 TYR A O 1
ATOM 689 N N . MET A 1 91 ? 2.634 9.045 2.656 1.00 94.19 91 MET A N 1
ATOM 690 C CA . MET A 1 91 ? 3.825 9.864 2.397 1.00 94.19 91 MET A CA 1
ATOM 691 C C . MET A 1 91 ? 4.280 9.815 0.931 1.00 94.19 91 MET A C 1
ATOM 693 O O . MET A 1 91 ? 4.587 10.853 0.337 1.00 94.19 91 MET A O 1
ATOM 697 N N . LEU A 1 92 ? 4.325 8.621 0.331 1.00 90.38 92 LEU A N 1
ATOM 698 C CA . LEU A 1 92 ? 4.700 8.450 -1.078 1.00 90.38 92 LEU A CA 1
ATOM 699 C C . LEU A 1 92 ? 3.675 9.095 -2.014 1.00 90.38 92 LEU A C 1
ATOM 701 O O . LEU A 1 92 ? 4.041 9.751 -2.995 1.00 90.38 92 LEU A O 1
ATOM 705 N N . SER A 1 93 ? 2.393 8.942 -1.695 1.00 89.62 93 SER A N 1
ATOM 706 C CA . SER A 1 93 ? 1.298 9.509 -2.476 1.00 89.62 93 SER A CA 1
ATOM 707 C C . SER A 1 93 ? 1.303 11.032 -2.404 1.00 89.62 93 SER A C 1
ATOM 709 O O . SER A 1 93 ? 1.225 11.693 -3.435 1.00 89.62 93 SER A O 1
ATOM 711 N N . GLN A 1 94 ? 1.541 11.600 -1.222 1.00 91.69 94 GLN A N 1
ATOM 712 C CA . GLN A 1 94 ? 1.667 13.042 -1.044 1.00 91.69 94 GLN A CA 1
ATOM 713 C C . GLN A 1 94 ? 2.855 13.602 -1.838 1.00 91.69 94 GLN A C 1
ATOM 715 O O . GLN A 1 94 ? 2.707 14.582 -2.569 1.00 91.69 94 GLN A O 1
ATOM 720 N N . LYS A 1 95 ? 4.024 12.947 -1.770 1.00 91.19 95 LYS A N 1
ATOM 721 C CA . LYS A 1 95 ? 5.222 13.352 -2.527 1.00 91.19 95 LYS A CA 1
ATOM 722 C C . LYS A 1 95 ? 4.999 13.313 -4.043 1.00 91.19 95 LYS A C 1
ATOM 724 O O . LYS A 1 95 ? 5.520 14.162 -4.761 1.00 91.19 95 LYS A O 1
ATOM 729 N N . SER A 1 96 ? 4.230 12.338 -4.523 1.00 84.31 96 SER A N 1
ATOM 730 C CA . SER A 1 96 ? 3.922 12.154 -5.946 1.00 84.31 96 SER A CA 1
ATOM 731 C C . SER A 1 96 ? 2.658 12.887 -6.414 1.00 84.31 96 SER A C 1
ATOM 733 O O . SER A 1 96 ? 2.265 12.728 -7.568 1.00 84.31 96 SER A O 1
ATOM 735 N N . LYS A 1 97 ? 2.029 13.701 -5.549 1.00 87.81 97 LYS A N 1
ATOM 736 C CA . LYS A 1 97 ? 0.751 14.391 -5.816 1.00 87.81 97 LYS A CA 1
ATOM 737 C C . LYS A 1 97 ? -0.349 13.428 -6.290 1.00 87.81 97 LYS A C 1
ATOM 739 O O . LYS A 1 97 ? -1.140 13.724 -7.185 1.00 87.81 97 LYS A O 1
ATOM 744 N N . ASN A 1 98 ? -0.361 12.234 -5.707 1.00 85.25 98 ASN A N 1
ATOM 745 C CA . ASN A 1 98 ? -1.351 11.201 -5.946 1.00 85.25 98 ASN A CA 1
ATOM 746 C C . ASN A 1 98 ? -2.512 11.344 -4.950 1.00 85.25 98 ASN A C 1
ATOM 748 O O . ASN A 1 98 ? -2.508 10.721 -3.891 1.00 85.25 98 ASN A O 1
ATOM 752 N N . GLU A 1 99 ? -3.528 12.122 -5.325 1.00 88.19 99 GLU A N 1
ATOM 753 C CA . GLU A 1 99 ? -4.716 12.354 -4.487 1.00 88.19 99 GLU A CA 1
ATOM 754 C C . GLU A 1 99 ? -5.480 11.066 -4.145 1.00 88.19 99 GLU A C 1
ATOM 756 O O . GLU A 1 99 ? -5.914 10.888 -3.010 1.00 88.19 99 GLU A O 1
ATOM 761 N N . ILE A 1 100 ? -5.574 10.124 -5.090 1.00 86.75 100 ILE A N 1
ATOM 762 C CA . ILE A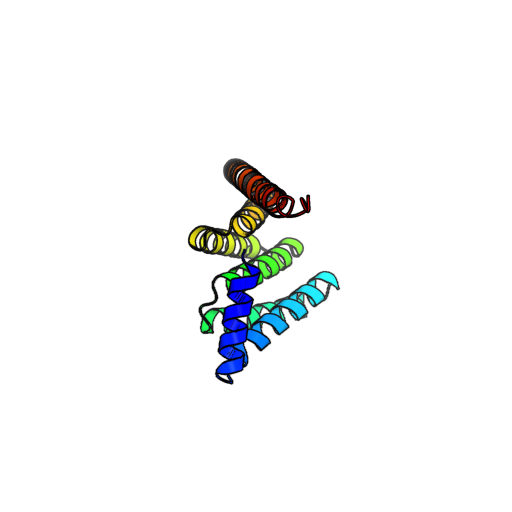 1 100 ? -6.250 8.834 -4.878 1.00 86.75 100 ILE A CA 1
ATOM 763 C C . ILE A 1 100 ? -5.503 7.999 -3.828 1.00 86.75 100 ILE A C 1
ATOM 765 O O . ILE A 1 100 ? -6.118 7.427 -2.933 1.00 86.75 100 ILE A O 1
ATOM 769 N N . GLY A 1 101 ? -4.173 7.946 -3.901 1.00 87.69 101 GLY A N 1
ATOM 770 C CA . GLY A 1 101 ? -3.336 7.232 -2.940 1.00 87.69 101 GLY A CA 1
ATOM 771 C C . GLY A 1 101 ? -3.389 7.859 -1.547 1.00 87.69 101 GLY A C 1
ATOM 772 O O . GLY A 1 101 ? -3.473 7.138 -0.552 1.00 87.69 101 GLY A O 1
ATOM 773 N N . CYS A 1 102 ? -3.429 9.193 -1.465 1.00 92.44 102 CYS A N 1
ATOM 774 C CA . CYS A 1 102 ? -3.650 9.903 -0.205 1.00 92.44 102 CYS A CA 1
ATOM 775 C C . CYS A 1 102 ? -5.038 9.608 0.380 1.00 92.44 102 CYS A C 1
ATOM 777 O O . CYS A 1 102 ? -5.152 9.360 1.582 1.00 92.44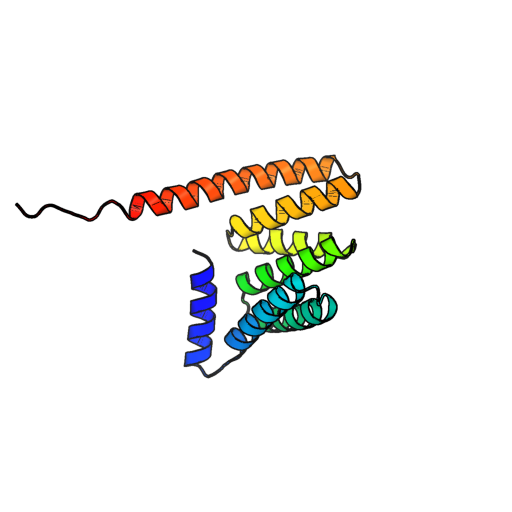 102 CYS A O 1
ATOM 779 N N . LEU A 1 103 ? -6.082 9.585 -0.456 1.00 92.56 103 LEU A N 1
ATOM 780 C CA . LEU A 1 103 ? -7.444 9.229 -0.056 1.00 92.56 103 LEU A CA 1
ATOM 781 C C . LEU A 1 103 ? -7.495 7.810 0.521 1.00 92.56 103 LEU A C 1
ATOM 783 O O . LEU A 1 103 ? -7.914 7.637 1.660 1.00 92.56 103 LEU A O 1
ATOM 787 N N . VAL A 1 104 ? -7.005 6.813 -0.222 1.00 90.31 104 VAL A N 1
ATOM 788 C CA . VAL A 1 104 ? -7.004 5.405 0.214 1.00 90.31 104 VAL A CA 1
ATOM 789 C C . VAL A 1 104 ? -6.260 5.237 1.539 1.00 90.31 104 VAL A C 1
ATOM 791 O O . VAL A 1 104 ? -6.783 4.624 2.470 1.00 90.31 104 VAL A O 1
ATOM 794 N N . ALA A 1 105 ? -5.060 5.811 1.656 1.00 93.56 105 ALA A N 1
ATOM 795 C CA . ALA A 1 105 ? -4.257 5.680 2.865 1.00 93.56 105 ALA A CA 1
ATOM 796 C C . ALA A 1 105 ? -4.885 6.383 4.076 1.00 93.56 105 ALA A C 1
ATOM 798 O O . ALA A 1 105 ? -4.905 5.815 5.166 1.00 93.56 105 ALA A O 1
ATOM 799 N N . SER A 1 106 ? -5.428 7.591 3.900 1.00 95.94 106 SER A N 1
ATOM 800 C CA . SER A 1 106 ? -6.088 8.321 4.992 1.00 95.94 106 SER A CA 1
ATOM 801 C C . SER A 1 106 ? -7.383 7.639 5.444 1.00 95.94 106 SER A C 1
ATOM 803 O O . SER A 1 106 ? -7.627 7.554 6.645 1.00 95.94 106 SER A O 1
ATOM 805 N N . THR A 1 107 ? -8.174 7.061 4.532 1.00 93.81 107 THR A N 1
ATOM 806 C CA . THR A 1 107 ? -9.348 6.252 4.904 1.00 93.81 107 THR A CA 1
ATOM 807 C C . THR A 1 107 ? -8.946 5.022 5.719 1.00 93.81 107 THR A C 1
ATOM 809 O O . THR A 1 107 ? -9.516 4.793 6.784 1.00 93.81 107 THR A O 1
ATOM 812 N N . ALA A 1 108 ? -7.931 4.275 5.276 1.00 93.25 108 ALA A N 1
ATOM 813 C CA . ALA A 1 108 ? -7.470 3.084 5.985 1.00 93.25 108 ALA A CA 1
ATOM 814 C C . ALA A 1 108 ? -6.863 3.413 7.361 1.00 93.25 108 ALA A C 1
ATOM 816 O O . ALA A 1 108 ? -7.169 2.750 8.348 1.00 93.25 108 ALA A O 1
ATOM 817 N N . LEU A 1 109 ? -6.047 4.470 7.460 1.00 95.19 109 LEU A N 1
ATOM 818 C CA . LEU A 1 109 ? -5.490 4.927 8.738 1.00 95.19 109 LEU A CA 1
ATOM 819 C C . LEU A 1 109 ? -6.579 5.405 9.700 1.00 95.19 109 LEU A C 1
ATOM 821 O O . LEU A 1 109 ? -6.480 5.155 10.898 1.00 95.19 109 LEU A O 1
ATOM 825 N N . LYS A 1 110 ? -7.625 6.068 9.195 1.00 95.75 110 LYS A N 1
ATOM 826 C CA . LYS A 1 110 ? -8.787 6.463 10.000 1.00 95.75 110 LYS A CA 1
ATOM 827 C C . LYS A 1 110 ? -9.451 5.237 10.636 1.00 95.75 110 LYS A C 1
ATOM 829 O O . LYS A 1 110 ? -9.694 5.257 11.839 1.00 95.75 110 LYS A O 1
ATOM 834 N N . ASP A 1 111 ? -9.699 4.180 9.861 1.00 92.38 111 ASP A N 1
ATOM 835 C CA . ASP A 1 111 ? -10.306 2.944 10.375 1.00 92.38 111 ASP A CA 1
ATOM 836 C C . ASP A 1 111 ? -9.379 2.232 11.380 1.00 92.38 111 ASP A C 1
ATOM 838 O O . ASP A 1 111 ? -9.823 1.832 12.455 1.00 92.38 111 ASP A O 1
ATOM 842 N N . ILE A 1 112 ? -8.076 2.151 11.086 1.00 92.44 112 ILE A N 1
ATOM 843 C CA . ILE A 1 112 ? -7.071 1.580 11.999 1.00 92.44 112 ILE A CA 1
ATOM 844 C C . ILE A 1 112 ? -7.054 2.326 13.337 1.00 92.44 112 ILE A C 1
ATOM 846 O O . ILE A 1 112 ? -7.128 1.697 14.392 1.00 92.44 112 ILE A O 1
ATOM 850 N N . TYR A 1 113 ? -6.992 3.660 13.315 1.00 94.56 113 TYR A N 1
ATOM 851 C CA . TYR A 1 113 ? -6.954 4.456 14.540 1.00 94.56 113 TYR A CA 1
ATOM 852 C C . TYR A 1 113 ? -8.253 4.387 15.334 1.00 94.56 113 TYR A C 1
ATOM 854 O O . TYR A 1 113 ? -8.195 4.335 16.561 1.00 94.56 113 TYR A O 1
ATOM 862 N N . ALA A 1 114 ? -9.405 4.336 14.662 1.00 92.38 114 ALA A N 1
ATOM 863 C CA . ALA A 1 114 ? -10.685 4.131 15.330 1.00 92.38 114 ALA A CA 1
ATOM 864 C C . ALA A 1 114 ? -10.718 2.775 16.055 1.00 92.38 114 ALA A C 1
ATOM 866 O O . ALA A 1 114 ? -11.063 2.717 17.233 1.00 92.38 114 ALA A O 1
ATOM 867 N N . ASN A 1 115 ? -10.262 1.704 15.396 1.00 90.25 115 ASN A N 1
ATOM 868 C CA . ASN A 1 115 ? -10.206 0.360 15.980 1.00 90.25 115 ASN A CA 1
ATOM 869 C C . ASN A 1 115 ? -9.229 0.253 17.164 1.00 90.25 115 ASN A C 1
ATOM 871 O O . ASN A 1 115 ? -9.440 -0.552 18.066 1.00 90.25 115 ASN A O 1
ATOM 875 N N . GLN A 1 116 ? -8.172 1.067 17.179 1.00 91.00 116 GLN A N 1
ATOM 876 C CA . GLN A 1 116 ? -7.203 1.147 18.279 1.00 91.00 116 GLN A CA 1
ATOM 877 C C . GLN A 1 116 ? -7.641 2.093 19.418 1.00 91.00 116 GLN A C 1
ATOM 879 O O . GLN A 1 116 ? -6.917 2.233 20.402 1.00 91.00 116 GLN A O 1
ATOM 884 N N . GLY A 1 117 ? -8.789 2.773 19.300 1.00 91.69 117 GLY A N 1
ATOM 885 C CA . GLY A 1 117 ? -9.263 3.750 20.290 1.00 91.69 117 GLY A CA 1
ATOM 886 C C . GLY A 1 117 ? -8.538 5.103 20.250 1.00 91.69 117 GLY A C 1
ATOM 887 O O . GLY A 1 117 ? -8.625 5.890 21.190 1.00 91.69 117 GLY A O 1
ATOM 888 N N . HIS A 1 118 ? -7.811 5.403 19.172 1.00 94.75 118 HIS A N 1
ATOM 889 C CA . HIS A 1 118 ? -7.118 6.677 18.969 1.00 94.75 118 HIS A CA 1
ATOM 890 C C . HIS A 1 118 ? -8.005 7.691 18.225 1.00 94.75 118 HIS A C 1
ATOM 892 O O . HIS A 1 118 ? -7.718 8.062 17.083 1.00 94.75 118 HIS A O 1
ATOM 898 N N . GLU A 1 119 ? -9.070 8.161 18.878 1.00 93.31 119 GLU A N 1
ATOM 899 C CA . GLU A 1 119 ? -10.098 9.020 18.264 1.00 93.31 119 GLU A CA 1
ATOM 900 C C . GLU A 1 119 ? -9.540 10.310 17.642 1.00 93.31 119 GLU A C 1
ATOM 902 O O . GLU A 1 119 ? -9.888 10.637 16.508 1.00 93.31 119 GLU A O 1
ATOM 907 N N . ASP A 1 120 ? -8.598 10.993 18.302 1.00 96.00 120 ASP A N 1
ATOM 908 C CA . ASP A 1 120 ? -7.974 12.216 17.769 1.00 96.00 120 ASP A CA 1
ATOM 909 C C . ASP A 1 120 ? -7.251 11.969 16.435 1.00 96.00 120 ASP A C 1
ATOM 911 O O . ASP A 1 120 ? -7.338 12.758 15.486 1.00 96.00 120 ASP A O 1
ATOM 915 N N . LYS A 1 121 ? -6.530 10.843 16.339 1.00 95.00 121 LYS A N 1
ATOM 916 C CA . LYS A 1 121 ? -5.819 10.461 15.114 1.00 95.00 121 LYS A CA 1
ATOM 917 C C . LYS A 1 121 ? -6.807 10.052 14.025 1.00 95.00 121 LYS A C 1
ATOM 919 O O . LYS A 1 121 ? -6.614 10.429 12.869 1.00 95.00 121 LYS A O 1
ATOM 924 N N . ALA A 1 122 ? -7.864 9.329 14.389 1.00 95.25 122 ALA A N 1
ATOM 925 C CA . ALA A 1 122 ? -8.924 8.947 13.467 1.00 95.25 122 ALA A CA 1
ATOM 926 C C . ALA A 1 122 ? -9.632 10.185 12.895 1.00 95.25 122 ALA A C 1
ATOM 928 O O . ALA A 1 122 ? -9.749 10.309 11.679 1.00 95.25 122 ALA A O 1
ATOM 929 N N . ALA A 1 123 ? -10.008 11.153 13.736 1.00 96.88 123 ALA A N 1
ATOM 930 C CA . ALA A 1 123 ? -10.641 12.402 13.313 1.00 96.88 123 ALA A CA 1
ATOM 931 C C . ALA A 1 123 ? -9.742 13.212 12.367 1.00 96.88 123 ALA A C 1
ATOM 933 O O . ALA A 1 123 ? -10.194 13.699 11.326 1.00 96.88 123 ALA A O 1
ATOM 934 N N . LYS A 1 124 ? -8.440 13.292 12.669 1.00 97.12 124 LYS A N 1
ATOM 935 C CA . LYS A 1 124 ? -7.463 13.929 11.778 1.00 97.12 124 LYS A CA 1
ATOM 936 C C . LYS A 1 124 ? -7.413 13.247 10.408 1.00 97.12 124 LYS A C 1
ATOM 938 O O . LYS A 1 124 ? -7.433 13.931 9.387 1.00 97.12 124 LYS A O 1
ATOM 943 N N . GLN A 1 125 ? -7.368 11.917 10.374 1.00 96.81 125 GLN A N 1
ATOM 944 C CA . GLN A 1 125 ? -7.343 11.165 9.118 1.00 96.81 125 GLN A CA 1
ATOM 945 C C . GLN A 1 125 ? -8.675 11.235 8.359 1.00 96.81 125 GLN A C 1
ATOM 947 O O . GLN A 1 125 ? -8.666 11.300 7.133 1.00 96.81 125 GLN A O 1
ATOM 952 N N . ALA A 1 126 ? -9.812 11.320 9.055 1.00 95.50 126 ALA A N 1
ATOM 953 C CA . ALA A 1 126 ? -11.114 11.561 8.436 1.00 95.50 126 ALA A CA 1
ATOM 954 C C . ALA A 1 126 ? -11.153 12.913 7.711 1.00 95.50 126 ALA A C 1
ATOM 956 O O . ALA A 1 126 ? -11.594 12.985 6.566 1.00 95.50 126 ALA A O 1
ATOM 957 N N . SER A 1 127 ? -10.634 13.969 8.346 1.00 97.00 127 SER A N 1
ATOM 958 C CA . SER A 1 127 ? -10.549 15.301 7.739 1.00 97.00 127 SER A CA 1
ATOM 959 C C . SER A 1 127 ? -9.665 15.305 6.485 1.00 97.00 127 SER A C 1
ATOM 961 O O . SER A 1 127 ? -10.065 15.832 5.446 1.00 97.00 127 SER A O 1
ATOM 963 N N . LEU A 1 128 ? -8.497 14.653 6.548 1.00 96.19 128 LEU A N 1
ATOM 964 C CA . LEU A 1 128 ? -7.609 14.488 5.391 1.00 96.19 128 LEU A CA 1
ATOM 965 C C . LEU A 1 128 ? -8.288 13.703 4.262 1.00 96.19 128 LEU A C 1
ATOM 967 O O . LEU A 1 128 ? -8.268 14.134 3.111 1.00 96.19 128 LEU A O 1
ATOM 971 N N . SER A 1 129 ? -8.933 12.586 4.596 1.00 94.50 129 SER A N 1
ATOM 972 C CA . SER A 1 129 ? -9.665 11.751 3.643 1.00 94.50 129 SER A CA 1
ATOM 973 C C . SER A 1 129 ? -10.768 12.540 2.937 1.00 94.50 129 SER A C 1
ATOM 975 O O . SER A 1 129 ? -10.851 12.512 1.711 1.00 94.50 129 SER A O 1
ATOM 977 N N . GLN A 1 130 ? -11.550 13.333 3.673 1.00 95.31 130 GLN A N 1
ATOM 978 C CA . GLN A 1 130 ? -12.588 14.184 3.092 1.00 95.31 130 GLN A CA 1
ATOM 979 C C . GLN A 1 130 ? -12.011 15.242 2.139 1.00 95.31 130 GLN A C 1
ATOM 981 O O . GLN A 1 130 ? -12.565 15.470 1.061 1.00 95.31 130 GLN A O 1
ATOM 986 N N . ALA A 1 131 ? -10.884 15.863 2.498 1.00 94.81 131 ALA A N 1
ATOM 987 C CA . ALA A 1 131 ? -10.214 16.832 1.636 1.00 94.81 131 ALA A CA 1
ATOM 988 C C . ALA A 1 131 ? -9.726 16.190 0.324 1.00 94.81 131 ALA A C 1
ATOM 990 O O . ALA A 1 131 ? -9.997 16.716 -0.758 1.00 94.81 131 ALA A O 1
ATOM 991 N N . HIS A 1 132 ? -9.068 15.028 0.402 1.00 93.25 132 HIS A N 1
ATOM 992 C CA . HIS A 1 132 ? -8.600 14.291 -0.776 1.00 93.25 132 HIS A CA 1
ATOM 993 C C . HIS A 1 132 ? -9.753 13.748 -1.629 1.00 93.25 132 HIS A C 1
ATOM 995 O O . HIS A 1 132 ? -9.646 13.726 -2.858 1.00 93.25 132 HIS A O 1
ATOM 1001 N N . TYR A 1 133 ? -10.873 13.364 -1.011 1.00 92.06 133 TYR A N 1
ATOM 1002 C CA . TYR A 1 133 ? -12.087 12.971 -1.725 1.00 92.06 133 TYR A CA 1
ATOM 1003 C C . TYR A 1 133 ? -12.621 14.129 -2.572 1.00 92.06 133 TYR A C 1
ATOM 1005 O O . TYR A 1 133 ? -12.788 13.963 -3.777 1.00 92.06 133 TYR A O 1
ATOM 1013 N N . ALA A 1 134 ? -12.790 15.319 -1.988 1.00 92.12 134 ALA A N 1
ATOM 1014 C CA . ALA A 1 134 ? -13.268 16.495 -2.718 1.00 92.12 134 ALA A CA 1
ATOM 1015 C C . ALA A 1 134 ? -12.334 16.887 -3.881 1.00 92.12 134 ALA A C 1
ATOM 1017 O O . ALA A 1 134 ? -12.790 17.252 -4.967 1.00 92.12 134 ALA A O 1
ATOM 1018 N N . MET A 1 135 ? -11.013 16.781 -3.686 1.00 89.38 135 MET A N 1
ATOM 1019 C CA . MET A 1 135 ? -10.039 17.011 -4.761 1.00 89.38 135 MET A CA 1
ATOM 1020 C C . MET A 1 135 ? -10.143 15.955 -5.864 1.00 89.38 135 MET A C 1
ATOM 1022 O O . MET A 1 135 ? -10.140 16.302 -7.045 1.00 89.38 135 MET A O 1
ATOM 1026 N N . THR A 1 136 ? -10.270 14.681 -5.494 1.00 85.25 136 THR A N 1
ATOM 1027 C CA . THR A 1 136 ? -10.404 13.567 -6.442 1.00 85.25 136 THR A CA 1
ATOM 1028 C C . THR A 1 136 ? -11.705 13.670 -7.239 1.00 85.25 136 THR A C 1
ATOM 1030 O O . THR A 1 136 ? -11.679 13.534 -8.459 1.00 85.25 136 THR A O 1
ATOM 1033 N N . GLU A 1 137 ? -12.822 13.985 -6.584 1.00 87.94 137 GLU A N 1
ATOM 1034 C CA . GLU A 1 137 ? -14.127 14.209 -7.212 1.00 87.94 137 GLU A CA 1
ATOM 1035 C C . GLU A 1 137 ? -14.068 15.362 -8.220 1.00 87.94 137 GLU A C 1
ATOM 1037 O O . GLU A 1 137 ? -14.489 15.217 -9.369 1.00 87.94 137 GLU A O 1
ATOM 1042 N N . LYS A 1 138 ? -13.448 16.487 -7.844 1.00 86.56 138 LYS A N 1
ATOM 1043 C CA . LYS A 1 138 ? -13.228 17.611 -8.761 1.00 86.56 138 LYS A CA 1
ATOM 1044 C C . LYS A 1 138 ? -12.377 17.210 -9.968 1.00 86.56 138 LYS A C 1
ATOM 1046 O O . LYS A 1 138 ? -12.711 17.583 -11.090 1.00 86.56 138 LYS A O 1
ATOM 1051 N N . LEU A 1 139 ? -11.292 16.461 -9.755 1.00 79.25 139 LEU A N 1
ATOM 1052 C CA . LEU A 1 139 ? -10.415 15.991 -10.831 1.00 79.25 139 LEU A CA 1
ATOM 1053 C C . LEU A 1 139 ? -11.161 15.070 -11.803 1.00 79.25 139 LEU A C 1
ATOM 1055 O O . LEU A 1 139 ? -11.053 15.262 -13.014 1.00 79.25 139 LEU A O 1
ATOM 1059 N N . LEU A 1 140 ? -11.949 14.125 -11.286 1.00 76.50 140 LEU A N 1
ATOM 1060 C CA . LEU A 1 140 ? -12.765 13.218 -12.094 1.00 76.50 140 LEU A CA 1
ATOM 1061 C C . LEU A 1 140 ? -13.812 13.984 -12.910 1.00 76.50 140 LEU A C 1
ATOM 1063 O O . LEU A 1 140 ? -13.895 13.799 -14.122 1.00 76.50 140 LEU A O 1
ATOM 1067 N N . ASN A 1 141 ? -14.529 14.917 -12.282 1.00 79.00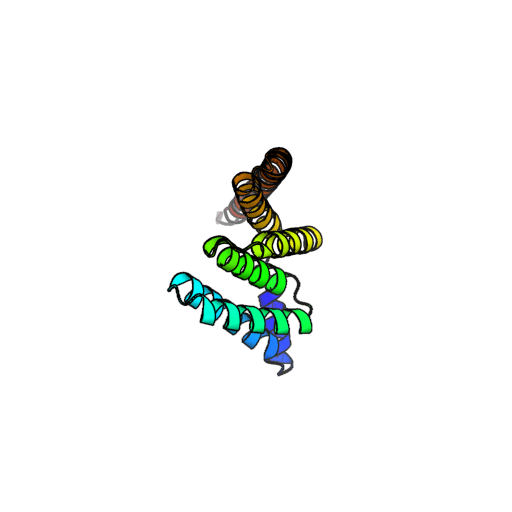 141 ASN A N 1
ATOM 1068 C CA . ASN A 1 141 ? -15.566 15.703 -12.951 1.00 79.00 141 ASN A CA 1
ATOM 1069 C C . ASN A 1 141 ? -14.988 16.683 -13.986 1.00 79.00 141 ASN A C 1
ATOM 1071 O O . ASN A 1 141 ? -15.581 16.885 -15.041 1.00 79.00 141 ASN A O 1
ATOM 1075 N N . SER A 1 142 ? -13.803 17.251 -13.737 1.00 72.38 142 SER A N 1
ATOM 1076 C CA . SER A 1 142 ? -13.117 18.124 -14.704 1.00 72.38 142 SER A CA 1
ATOM 1077 C C . SER A 1 142 ? -12.549 17.380 -15.920 1.00 72.38 142 SER A C 1
ATOM 1079 O O . SER A 1 142 ? -12.370 17.979 -16.976 1.00 72.38 142 SER A O 1
ATOM 1081 N N . GLY A 1 143 ? -12.278 16.076 -15.795 1.00 58.66 143 GLY A N 1
ATOM 1082 C CA . GLY A 1 143 ? -11.869 15.233 -16.921 1.00 58.66 143 GLY A CA 1
ATOM 1083 C C . GLY A 1 143 ? -13.015 14.910 -17.883 1.00 58.66 143 GLY A C 1
ATOM 1084 O O . GLY A 1 143 ? -12.770 14.745 -19.073 1.00 58.66 143 GLY A O 1
ATOM 1085 N N . ILE A 1 144 ? -14.254 14.865 -17.381 1.00 51.00 144 ILE A N 1
ATOM 1086 C CA . ILE A 1 144 ? -15.465 14.561 -18.162 1.00 51.00 144 ILE A CA 1
ATOM 1087 C C . ILE A 1 144 ? -15.908 15.777 -18.993 1.00 51.00 144 ILE A C 1
ATOM 1089 O O . ILE A 1 144 ? -16.318 15.629 -20.139 1.00 51.00 144 ILE A O 1
ATOM 1093 N N . THR A 1 145 ? -15.758 17.002 -18.481 1.00 49.19 145 THR A N 1
ATOM 1094 C CA . THR A 1 145 ? -16.169 18.213 -19.220 1.00 49.19 145 THR A CA 1
ATOM 1095 C C . THR A 1 145 ? -15.230 18.596 -20.369 1.00 49.19 145 THR A C 1
ATOM 1097 O O . THR A 1 145 ? -15.614 19.389 -21.226 1.00 49.19 145 THR A O 1
ATOM 1100 N N . ALA A 1 146 ? -14.016 18.037 -20.426 1.00 46.50 146 ALA A N 1
ATOM 1101 C CA . ALA A 1 146 ? -13.069 18.266 -21.519 1.00 46.50 146 ALA A CA 1
ATOM 1102 C C . ALA A 1 146 ? -13.259 17.309 -22.715 1.00 46.50 146 ALA A C 1
ATOM 1104 O O . ALA A 1 146 ? -12.738 17.594 -23.793 1.00 46.50 146 ALA A O 1
ATOM 1105 N N . SER A 1 147 ? -13.988 16.194 -22.557 1.00 45.53 147 SER A N 1
ATOM 1106 C CA . SER A 1 147 ? -14.219 15.220 -23.638 1.00 45.53 147 SER A CA 1
ATOM 1107 C C . SER A 1 147 ? -15.495 15.457 -24.453 1.00 45.53 147 SER A C 1
ATOM 1109 O O . SER A 1 147 ? -15.616 14.882 -25.530 1.00 45.53 147 SER A O 1
ATOM 1111 N N . ASP A 1 148 ? -16.395 16.338 -24.006 1.00 43.69 148 ASP A N 1
ATOM 1112 C CA . ASP A 1 148 ? -17.692 16.589 -24.668 1.00 43.69 148 ASP A CA 1
ATOM 1113 C C . ASP A 1 148 ? -17.719 17.857 -25.554 1.00 43.69 148 ASP A C 1
ATOM 1115 O O . ASP A 1 148 ? -18.770 18.273 -26.034 1.00 43.69 148 ASP A O 1
ATOM 1119 N N . GLY A 1 149 ? -16.565 18.484 -25.811 1.00 46.09 149 GLY A N 1
ATOM 1120 C CA . GLY A 1 149 ? -16.467 19.787 -26.489 1.00 46.09 149 GLY A CA 1
ATOM 1121 C C . GLY A 1 149 ? -15.953 19.789 -27.935 1.00 46.09 149 GLY A C 1
ATOM 1122 O O . GLY A 1 149 ? -15.376 20.791 -28.348 1.00 46.09 149 GLY A O 1
ATOM 1123 N N . GLY A 1 150 ? -16.088 18.699 -28.699 1.00 41.50 150 GLY A N 1
ATOM 1124 C CA . GLY A 1 150 ? -15.455 18.584 -30.024 1.00 41.50 150 GLY A CA 1
ATOM 1125 C C . GLY A 1 150 ? -16.255 17.833 -31.087 1.00 41.50 150 GLY A C 1
ATOM 1126 O O . GLY A 1 150 ? -15.675 17.034 -31.816 1.00 41.50 150 GLY A O 1
ATOM 1127 N N . GLY A 1 151 ? -17.568 18.056 -31.181 1.00 39.59 151 GLY A N 1
ATOM 1128 C CA . GLY A 1 151 ? -18.412 17.500 -32.243 1.00 39.59 151 GLY A CA 1
ATOM 1129 C C . GLY A 1 151 ? -19.386 18.531 -32.819 1.00 39.59 151 GLY A C 1
ATOM 1130 O O . GLY A 1 151 ? -20.293 18.966 -32.120 1.00 39.59 151 GLY A O 1
ATOM 1131 N N . GLY A 1 152 ? -19.219 18.861 -34.108 1.00 39.53 152 GLY A N 1
ATOM 1132 C CA . GLY A 1 152 ? -20.123 19.694 -34.925 1.00 39.53 152 GLY A CA 1
ATOM 1133 C C . GLY A 1 152 ? -19.773 21.185 -34.873 1.00 39.53 152 GLY A C 1
ATOM 1134 O O . GLY A 1 152 ? -19.610 21.741 -33.800 1.00 39.53 152 GLY A O 1
ATOM 1135 N N . VAL A 1 153 ? -19.607 21.895 -35.991 1.00 41.12 153 VAL A N 1
ATOM 1136 C CA . VAL A 1 153 ? -20.617 22.040 -37.048 1.00 41.12 153 VAL A CA 1
ATOM 1137 C C . VAL A 1 153 ? -19.966 22.052 -38.438 1.00 41.12 153 VAL A C 1
ATOM 1139 O O . VAL A 1 153 ? -19.105 22.878 -38.726 1.00 41.12 153 VAL A O 1
ATOM 1142 N N . LEU A 1 154 ? -20.411 21.129 -39.297 1.00 42.34 154 LEU A N 1
ATOM 1143 C CA . LEU A 1 154 ? -20.445 21.318 -40.747 1.00 42.34 154 LEU A CA 1
ATOM 1144 C C . LEU A 1 154 ? -21.658 22.201 -41.060 1.00 42.34 154 LEU A C 1
ATOM 1146 O O . LEU A 1 154 ? -22.772 21.859 -40.658 1.00 42.34 154 LEU A O 1
ATOM 1150 N N . GLY A 1 155 ? -21.426 23.309 -41.757 1.00 41.78 155 GLY A N 1
ATOM 1151 C CA . GLY A 1 155 ? -22.433 24.240 -42.261 1.00 41.78 155 GLY A CA 1
ATOM 1152 C C . GLY A 1 155 ? -21.764 25.305 -43.106 1.00 41.78 155 GLY A C 1
ATOM 1153 O O . GLY A 1 155 ? -21.026 26.112 -42.504 1.00 41.78 155 GLY A O 1
#

Radius of gyration: 18.07 Å; chains: 1; bounding box: 38×41×63 Å

Secondary structure (DSSP, 8-state):
--HHHHHHHHHHHHHTT--HHHHHHHHHHHHHHHHHTT-HHHHHHHHHHHHHHHHHHT-HHHHHHHHHHHHHHHHHTT-THHHHHHHHHHHHHHHTT-HHHHHHHHHHHHHHHHHTT-HHHHHHHHHHHHHHHHHHHHHHHHHHTTTSS------